Protein AF-A0A6B2UYJ3-F1 (afdb_monomer_lite)

pLDDT: mean 71.14, std 18.29, range [34.16, 93.69]

Secondary structure (DSSP, 8-state):
-HHHHHHHHHHHHHHHHHHHHHHHHHHHHHHHHHHHHHHHHHHTT-SHHHHHHHHTTT-SS-HHHHHHHHHHHHHHHHHHHHHHHHHHHHHHS-HHHHHHHHHHHHHHHHHHHHHHHHT--SS---TTS--THHHHHHHHHHHHHHHHT------------------

Structure (mmCIF, N/CA/C/O backbone):
data_AF-A0A6B2UYJ3-F1
#
_entry.id   AF-A0A6B2UYJ3-F1
#
loop_
_atom_site.group_PDB
_atom_site.id
_atom_site.type_symbol
_atom_site.label_atom_id
_atom_site.label_alt_id
_atom_site.label_comp_id
_atom_site.label_asym_id
_atom_site.label_entity_id
_atom_site.label_seq_id
_atom_site.pdbx_PDB_ins_code
_atom_site.Cartn_x
_atom_site.Cartn_y
_atom_site.Cartn_z
_atom_site.occupancy
_atom_site.B_iso_or_equiv
_atom_site.auth_seq_id
_atom_site.auth_comp_id
_atom_site.auth_asym_id
_atom_site.auth_atom_id
_atom_site.pdbx_PDB_model_num
ATOM 1 N N . MET A 1 1 ? -25.748 11.811 35.562 1.00 59.91 1 MET A N 1
ATOM 2 C CA . MET A 1 1 ? -25.458 12.264 34.181 1.00 59.91 1 MET A CA 1
ATOM 3 C C . MET A 1 1 ? -24.069 11.859 33.681 1.00 59.91 1 MET A C 1
ATOM 5 O O . MET A 1 1 ? -23.952 11.672 32.483 1.00 59.91 1 MET A O 1
ATOM 9 N N . SER A 1 2 ? -23.055 11.668 34.542 1.00 70.44 2 SER A N 1
ATOM 10 C CA . SER A 1 2 ? -21.707 11.220 34.124 1.00 70.44 2 SER A CA 1
ATOM 11 C C . SER A 1 2 ? -21.675 9.821 33.481 1.00 70.44 2 SER A C 1
ATOM 13 O O . SER A 1 2 ? -20.986 9.634 32.488 1.00 70.44 2 SER A O 1
ATOM 15 N N . ASP A 1 3 ? -22.461 8.868 33.999 1.00 79.75 3 ASP A N 1
ATOM 16 C CA . ASP A 1 3 ? -22.472 7.479 33.502 1.00 79.75 3 ASP A CA 1
ATOM 17 C C . ASP A 1 3 ? -22.998 7.347 32.069 1.00 79.75 3 ASP A C 1
ATOM 19 O O . ASP A 1 3 ? -22.427 6.625 31.260 1.00 79.75 3 ASP A O 1
ATOM 23 N N . GLN A 1 4 ? -24.061 8.081 31.724 1.00 88.38 4 GLN A N 1
ATOM 24 C CA . GLN A 1 4 ? -24.668 7.993 30.393 1.00 88.38 4 GLN A CA 1
ATOM 25 C C . GLN A 1 4 ? -23.713 8.502 29.305 1.00 88.38 4 GLN A C 1
ATOM 27 O O . GLN A 1 4 ? -23.545 7.853 28.277 1.00 88.38 4 GLN A O 1
ATOM 32 N N . ALA A 1 5 ? -23.033 9.623 29.563 1.00 86.94 5 ALA A N 1
ATOM 33 C CA . ALA A 1 5 ? -22.050 10.181 28.639 1.00 86.94 5 ALA A CA 1
ATOM 34 C C . ALA A 1 5 ? -20.836 9.253 28.462 1.00 86.94 5 ALA A C 1
ATOM 36 O O . ALA A 1 5 ? -20.314 9.120 27.357 1.00 86.94 5 ALA A O 1
ATOM 37 N N . GLN A 1 6 ? -20.406 8.577 29.533 1.00 87.12 6 GLN A N 1
ATOM 38 C CA . GLN A 1 6 ? -19.316 7.607 29.466 1.00 87.12 6 GLN A CA 1
ATOM 39 C C . GLN A 1 6 ? -19.703 6.370 28.645 1.00 87.12 6 GLN A C 1
ATOM 41 O O . GLN A 1 6 ? -18.943 5.951 27.772 1.00 87.12 6 GLN A O 1
ATOM 46 N N . VAL A 1 7 ? -20.905 5.828 28.856 1.00 89.25 7 VAL A N 1
ATOM 47 C CA . VAL A 1 7 ? -21.415 4.684 28.084 1.00 89.25 7 VAL A CA 1
ATOM 48 C C . VAL A 1 7 ? -21.544 5.029 26.598 1.00 89.25 7 VAL A C 1
ATOM 50 O O . VAL A 1 7 ? -21.126 4.243 25.747 1.00 89.25 7 VAL A O 1
ATOM 53 N N . GLU A 1 8 ? -22.080 6.204 26.263 1.00 91.81 8 GLU A N 1
ATOM 54 C CA . GLU A 1 8 ? -22.198 6.668 24.874 1.00 91.81 8 GLU A CA 1
ATOM 55 C C . GLU A 1 8 ? -20.829 6.849 24.211 1.00 91.81 8 GLU A C 1
ATOM 57 O O . GLU A 1 8 ? -20.630 6.419 23.072 1.00 91.81 8 GLU A O 1
ATOM 62 N N . HIS A 1 9 ? -19.859 7.407 24.939 1.00 89.81 9 HIS A N 1
ATOM 63 C CA . HIS A 1 9 ? -18.493 7.564 24.450 1.00 89.81 9 HIS A CA 1
ATOM 64 C C . HIS A 1 9 ? -17.816 6.214 24.166 1.00 89.81 9 HIS A C 1
ATOM 66 O O . HIS A 1 9 ? -17.203 6.032 23.112 1.00 89.81 9 HIS A O 1
ATOM 72 N N . GLU A 1 10 ? -17.967 5.233 25.058 1.00 89.50 10 GLU A N 1
ATOM 73 C CA . GLU A 1 10 ? -17.420 3.888 24.854 1.00 89.50 10 GLU A CA 1
ATOM 74 C C . GLU A 1 10 ? -18.077 3.152 23.679 1.00 89.50 10 GLU A C 1
ATOM 76 O O . GLU A 1 10 ? -17.392 2.443 22.935 1.00 89.50 10 GLU A O 1
ATOM 81 N N . GLN A 1 11 ? -19.390 3.319 23.481 1.00 91.56 11 GLN A N 1
ATOM 82 C CA . GLN A 1 11 ? -20.080 2.768 22.310 1.00 91.56 11 GLN A CA 1
ATOM 83 C C . GLN A 1 11 ? -19.583 3.406 21.013 1.00 91.56 11 GLN A C 1
ATOM 85 O O . GLN A 1 11 ? -19.323 2.698 20.039 1.00 91.56 11 GLN A O 1
ATOM 90 N N . TRP A 1 12 ? -19.395 4.725 21.010 1.00 93.00 12 TRP A N 1
ATOM 91 C CA . TRP A 1 12 ? -18.850 5.436 19.860 1.00 93.00 12 TRP A CA 1
ATOM 92 C C . TRP A 1 12 ? -17.433 4.954 19.515 1.00 93.00 12 TRP A C 1
ATOM 94 O O . TRP A 1 12 ? -17.161 4.623 18.360 1.00 93.00 12 TRP A O 1
ATOM 104 N N . LEU A 1 13 ? -16.554 4.802 20.513 1.00 91.69 13 LEU A N 1
ATOM 105 C CA . LEU A 1 13 ? -15.204 4.262 20.313 1.00 91.69 13 LEU A CA 1
ATOM 106 C C . LEU A 1 13 ? -15.216 2.830 19.763 1.00 91.69 13 LEU A C 1
ATOM 108 O O . LEU A 1 13 ? -14.383 2.492 18.920 1.00 91.69 13 LEU A O 1
ATOM 112 N N . ARG A 1 14 ? -16.153 1.981 20.206 1.00 91.44 14 ARG A N 1
ATOM 113 C CA . ARG A 1 14 ? -16.323 0.634 19.635 1.00 91.44 14 ARG A CA 1
ATOM 114 C C . ARG A 1 14 ? -16.664 0.688 18.147 1.00 91.44 14 ARG A C 1
ATOM 116 O O . ARG A 1 14 ? -16.025 -0.022 17.374 1.00 91.44 14 ARG A O 1
ATOM 123 N N . GLY A 1 15 ? -17.601 1.550 17.750 1.00 91.12 15 GLY A N 1
ATOM 124 C CA . GLY A 1 15 ? -17.944 1.754 16.339 1.00 91.12 15 GLY A CA 1
ATOM 125 C C . GLY A 1 15 ? -16.741 2.217 15.515 1.00 91.12 15 GLY A C 1
ATOM 126 O O . GLY A 1 15 ? -16.417 1.615 14.494 1.00 91.12 15 GLY A O 1
ATOM 127 N N . GLN A 1 16 ? -15.998 3.205 16.019 1.00 92.88 16 GLN A N 1
ATOM 128 C CA . GLN A 1 16 ? -14.802 3.727 15.350 1.00 92.88 16 GLN A CA 1
ATOM 129 C C . GLN A 1 16 ? -13.705 2.671 15.151 1.00 92.88 16 GLN A C 1
ATOM 131 O O . GLN A 1 16 ? -13.066 2.633 14.099 1.00 92.88 16 GLN A O 1
ATOM 136 N N . ARG A 1 17 ? -13.500 1.783 16.131 1.00 92.06 17 ARG A N 1
ATOM 137 C CA . ARG A 1 17 ? -12.559 0.657 16.005 1.00 92.06 17 ARG A CA 1
ATOM 138 C C . ARG A 1 17 ? -12.985 -0.332 14.924 1.00 92.06 17 ARG A C 1
ATOM 140 O O . ARG A 1 17 ? -12.139 -0.800 14.167 1.00 92.06 17 ARG A O 1
ATOM 147 N N . GLN A 1 18 ? -14.276 -0.651 14.858 1.00 89.12 18 GLN A N 1
ATOM 148 C CA . GLN A 1 18 ? -14.802 -1.586 13.867 1.00 89.12 18 GLN A CA 1
ATOM 149 C C . GLN A 1 18 ? -14.669 -1.029 12.446 1.00 89.12 18 GLN A C 1
ATOM 151 O O . GLN A 1 18 ? -14.200 -1.738 11.559 1.00 89.12 18 GLN A O 1
ATOM 156 N N . GLU A 1 19 ? -15.009 0.245 12.243 1.00 93.69 19 GLU A N 1
ATOM 157 C CA . GLU A 1 19 ? -14.826 0.934 10.960 1.00 93.69 19 GLU A CA 1
ATOM 158 C C . GLU A 1 19 ? -13.361 0.940 10.517 1.00 93.69 19 GLU A C 1
ATOM 160 O O . GLU A 1 19 ? -13.064 0.631 9.366 1.00 93.69 19 GLU A O 1
ATOM 165 N N . ALA A 1 20 ? -12.436 1.247 11.433 1.00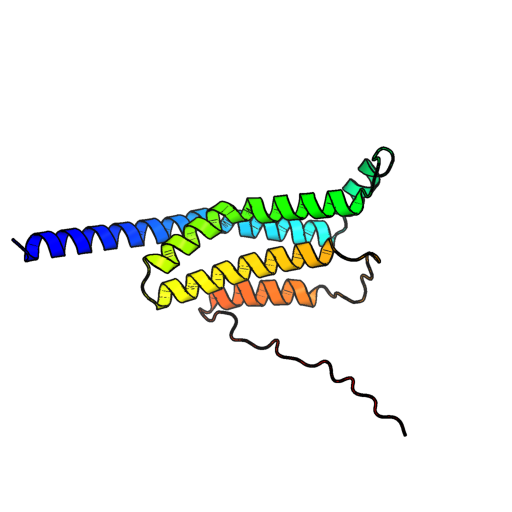 90.31 20 ALA A N 1
ATOM 166 C CA . ALA A 1 20 ? -11.007 1.258 11.130 1.00 90.31 20 ALA A CA 1
ATOM 167 C C . ALA A 1 20 ? -10.502 -0.126 10.691 1.00 90.31 20 ALA A C 1
ATOM 169 O O . ALA A 1 20 ? -9.733 -0.231 9.738 1.00 90.31 20 ALA A O 1
ATOM 170 N N . TYR A 1 21 ? -10.962 -1.193 11.350 1.00 85.25 21 TYR A N 1
ATOM 171 C CA . TYR A 1 21 ? -10.583 -2.557 10.988 1.00 85.25 21 TYR A CA 1
ATOM 172 C C . TYR A 1 21 ? -11.106 -2.963 9.604 1.00 85.25 21 TYR A C 1
ATOM 174 O O . TYR A 1 21 ? -10.350 -3.511 8.805 1.00 85.25 21 TYR A O 1
ATOM 182 N N . ILE A 1 22 ? -12.371 -2.657 9.300 1.00 89.06 22 ILE A N 1
ATOM 183 C CA . ILE A 1 22 ? -12.962 -2.932 7.981 1.00 89.06 22 ILE A CA 1
ATOM 184 C C . ILE A 1 22 ? -12.204 -2.170 6.890 1.00 89.06 22 ILE A C 1
ATOM 186 O O . ILE A 1 22 ? -11.839 -2.763 5.881 1.00 89.06 22 ILE A O 1
ATOM 190 N N . ALA A 1 23 ? -11.875 -0.897 7.129 1.00 90.69 23 ALA A N 1
ATOM 191 C CA . ALA A 1 23 ? -11.118 -0.090 6.177 1.00 90.69 23 ALA A CA 1
ATOM 192 C C . ALA A 1 23 ? -9.743 -0.694 5.846 1.00 90.69 23 ALA A C 1
ATOM 194 O O . ALA A 1 23 ? -9.327 -0.653 4.692 1.00 90.69 23 ALA A O 1
ATOM 195 N N . VAL A 1 24 ? -9.048 -1.292 6.823 1.00 87.00 24 VAL A N 1
ATOM 196 C CA . VAL A 1 24 ? -7.792 -2.015 6.555 1.00 87.00 24 VAL A CA 1
ATOM 197 C C . VAL A 1 24 ? -8.042 -3.230 5.668 1.00 87.00 24 VAL A C 1
ATOM 199 O O . VAL A 1 24 ? -7.312 -3.421 4.701 1.00 87.00 24 VAL A O 1
ATOM 202 N N . LEU A 1 25 ? -9.062 -4.040 5.965 1.00 85.75 25 LEU A N 1
ATOM 203 C CA . LEU A 1 25 ? -9.371 -5.226 5.160 1.00 85.75 25 LEU A CA 1
ATOM 204 C C . LEU A 1 25 ? -9.708 -4.867 3.706 1.00 85.75 25 LEU A C 1
ATOM 206 O O . LEU A 1 25 ? -9.239 -5.548 2.795 1.00 85.75 25 LEU A O 1
ATOM 210 N N . ASP A 1 26 ? -10.457 -3.786 3.498 1.00 88.19 26 ASP A N 1
ATOM 211 C CA . ASP A 1 26 ? -10.837 -3.312 2.166 1.00 88.19 26 ASP A CA 1
ATOM 212 C C . ASP A 1 26 ? -9.649 -2.699 1.406 1.00 88.19 26 ASP A C 1
ATOM 214 O O . ASP A 1 26 ? -9.510 -2.895 0.197 1.00 88.19 26 ASP A O 1
ATOM 218 N N . ALA A 1 27 ? -8.769 -1.972 2.102 1.00 89.94 27 ALA A N 1
ATOM 219 C CA . ALA A 1 27 ? -7.664 -1.246 1.479 1.00 89.94 27 ALA A CA 1
ATOM 220 C C . ALA A 1 27 ? -6.403 -2.093 1.245 1.00 89.94 27 ALA A C 1
ATOM 222 O O . ALA A 1 27 ? -5.534 -1.659 0.491 1.00 89.94 27 ALA A O 1
ATOM 223 N N . TRP A 1 28 ? -6.272 -3.261 1.884 1.00 85.62 28 TRP A N 1
ATOM 224 C CA . TRP A 1 28 ? -5.017 -4.026 1.933 1.00 85.62 28 TRP A CA 1
ATOM 225 C C . TRP A 1 28 ? -4.692 -4.810 0.655 1.00 85.62 28 TRP A C 1
ATOM 227 O O . TRP A 1 28 ? -3.540 -4.877 0.227 1.00 85.62 28 TRP 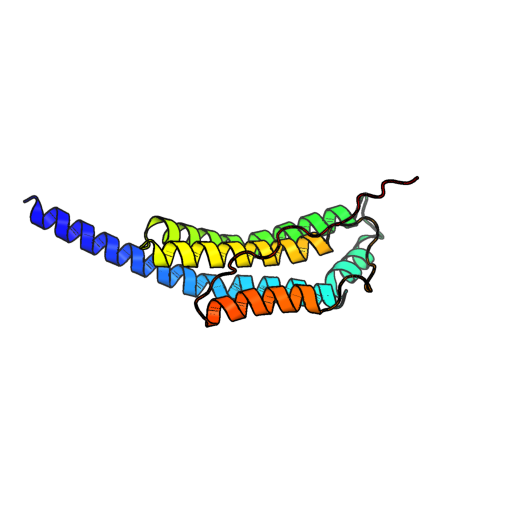A O 1
ATOM 237 N N . ASP A 1 29 ? -5.693 -5.426 0.029 1.00 85.50 29 ASP A N 1
ATOM 238 C CA . ASP A 1 29 ? -5.461 -6.400 -1.047 1.00 85.50 29 ASP A CA 1
ATOM 239 C C . ASP A 1 29 ? -4.918 -5.751 -2.335 1.00 85.50 29 ASP A C 1
ATOM 241 O O . ASP A 1 29 ? -4.031 -6.294 -2.999 1.00 85.50 29 ASP A O 1
ATOM 245 N N . ALA A 1 30 ? -5.408 -4.555 -2.669 1.00 87.56 30 ALA A N 1
ATOM 246 C CA . ALA A 1 30 ? -4.997 -3.816 -3.860 1.00 87.56 30 ALA A CA 1
ATOM 247 C C . ALA A 1 30 ? -3.495 -3.440 -3.879 1.00 87.56 30 ALA A C 1
ATOM 249 O O . ALA A 1 30 ? -2.827 -3.804 -4.854 1.00 87.56 30 ALA A O 1
ATOM 250 N N . PRO A 1 31 ? -2.918 -2.787 -2.847 1.00 86.12 31 PRO A N 1
ATOM 251 C CA . PRO A 1 31 ? -1.488 -2.479 -2.809 1.00 86.12 31 PRO A CA 1
ATOM 252 C C . PRO A 1 31 ? -0.618 -3.725 -2.848 1.00 86.12 31 PRO A C 1
ATOM 254 O O . PRO A 1 31 ? 0.346 -3.763 -3.606 1.00 86.12 31 PRO A O 1
ATOM 257 N N . VAL A 1 32 ? -0.962 -4.771 -2.090 1.00 83.44 32 VAL A N 1
ATOM 258 C CA . VAL A 1 32 ? -0.176 -6.016 -2.071 1.00 83.44 32 VAL A CA 1
ATOM 259 C C . VAL A 1 32 ? -0.110 -6.634 -3.466 1.00 83.44 32 VAL A C 1
ATOM 261 O O . VAL A 1 32 ? 0.968 -7.016 -3.923 1.00 83.44 32 VAL A O 1
ATOM 264 N N . LYS A 1 33 ? -1.245 -6.706 -4.171 1.00 85.38 33 LYS A N 1
ATOM 265 C CA . LYS A 1 33 ? -1.293 -7.198 -5.555 1.00 85.38 33 LYS A CA 1
ATOM 266 C C . LYS A 1 33 ? -0.520 -6.295 -6.512 1.00 85.38 33 LYS A C 1
ATOM 268 O O . LYS A 1 33 ? 0.214 -6.808 -7.353 1.00 85.38 33 LYS A O 1
ATOM 273 N N . GLY A 1 34 ? -0.663 -4.977 -6.378 1.00 86.19 34 GLY A N 1
ATOM 274 C CA . GLY A 1 34 ? 0.040 -3.997 -7.204 1.00 86.19 34 GLY A CA 1
ATOM 275 C C . GLY A 1 34 ? 1.558 -4.094 -7.055 1.00 86.19 34 GLY A C 1
ATOM 276 O O . GLY A 1 34 ? 2.261 -4.269 -8.046 1.00 86.19 34 GLY A O 1
ATOM 277 N N . LEU A 1 35 ? 2.059 -4.078 -5.819 1.00 82.38 35 LEU A N 1
ATOM 278 C CA . LEU A 1 35 ? 3.488 -4.183 -5.519 1.00 82.38 35 LEU A CA 1
ATOM 279 C C . LEU A 1 35 ? 4.061 -5.539 -5.930 1.00 82.38 35 LEU A C 1
ATOM 281 O O . LEU A 1 35 ? 5.143 -5.591 -6.510 1.00 82.38 35 LEU A O 1
ATOM 285 N N . ARG A 1 36 ? 3.335 -6.638 -5.681 1.00 81.50 36 ARG A N 1
ATOM 286 C CA . ARG A 1 36 ? 3.727 -7.973 -6.153 1.00 81.50 36 ARG A CA 1
ATOM 287 C C . ARG A 1 36 ? 3.897 -7.987 -7.668 1.00 81.50 36 ARG A C 1
ATOM 289 O O . ARG A 1 36 ? 4.926 -8.449 -8.149 1.00 81.50 36 ARG A O 1
ATOM 296 N N . ARG A 1 37 ? 2.915 -7.455 -8.398 1.00 83.81 37 ARG A N 1
ATOM 297 C CA . ARG A 1 37 ? 2.971 -7.365 -9.857 1.00 83.81 37 ARG A CA 1
ATOM 298 C C . ARG A 1 37 ? 4.191 -6.563 -10.305 1.00 83.81 37 ARG A C 1
ATOM 300 O O . ARG A 1 37 ? 4.945 -7.059 -11.127 1.00 83.81 37 ARG A O 1
ATOM 307 N N . MET A 1 38 ? 4.434 -5.389 -9.717 1.00 81.19 38 MET A N 1
ATOM 308 C CA . MET A 1 38 ? 5.615 -4.575 -10.036 1.00 81.19 38 MET A CA 1
ATOM 309 C C . MET A 1 38 ? 6.924 -5.341 -9.799 1.00 81.19 38 MET A C 1
ATOM 311 O O . MET A 1 38 ? 7.829 -5.288 -10.624 1.00 81.19 38 MET A O 1
ATOM 315 N N . ILE A 1 39 ? 7.031 -6.082 -8.693 1.00 76.31 39 ILE A N 1
ATOM 316 C CA . ILE A 1 39 ? 8.205 -6.909 -8.379 1.00 76.31 39 ILE A CA 1
ATOM 317 C C . ILE A 1 39 ? 8.406 -8.018 -9.422 1.00 76.31 39 ILE A C 1
ATOM 319 O O . ILE A 1 39 ? 9.537 -8.239 -9.860 1.00 76.31 39 ILE A O 1
ATOM 323 N N . GLU A 1 40 ? 7.337 -8.730 -9.781 1.00 75.88 40 GLU A N 1
ATOM 324 C CA . GLU A 1 40 ? 7.357 -9.858 -10.723 1.00 75.88 40 GLU A CA 1
ATOM 325 C C . GLU A 1 40 ? 7.653 -9.389 -12.158 1.00 75.88 40 GLU A C 1
ATOM 327 O O . GLU A 1 40 ? 8.525 -9.945 -12.825 1.00 75.88 40 GLU A O 1
ATOM 332 N N . GLU A 1 41 ? 7.005 -8.316 -12.607 1.00 75.44 41 GLU A N 1
ATOM 333 C CA . GLU A 1 41 ? 7.240 -7.682 -13.910 1.00 75.44 41 GLU A CA 1
ATOM 334 C C . GLU A 1 41 ? 8.673 -7.160 -14.038 1.00 75.44 41 GLU A C 1
ATOM 336 O O . GLU A 1 41 ? 9.332 -7.341 -15.068 1.00 75.44 41 GLU A O 1
ATOM 341 N N . GLU A 1 42 ? 9.189 -6.571 -12.962 1.00 68.94 42 GLU A N 1
ATOM 342 C CA . GLU A 1 42 ? 10.577 -6.149 -12.912 1.00 68.94 42 GLU A CA 1
ATOM 343 C C . GLU A 1 42 ? 11.516 -7.362 -12.904 1.00 68.94 42 GLU A C 1
ATOM 345 O O . GLU A 1 42 ? 12.592 -7.318 -13.490 1.00 68.94 42 GLU A O 1
ATOM 350 N N . ALA A 1 43 ? 11.146 -8.485 -12.268 1.00 65.75 43 ALA A N 1
ATOM 351 C CA . ALA A 1 43 ? 11.970 -9.709 -12.215 1.00 65.75 43 ALA A CA 1
ATOM 352 C C . ALA A 1 43 ? 12.192 -10.297 -13.607 1.00 65.75 43 ALA A C 1
ATOM 354 O O . ALA A 1 43 ? 13.265 -10.820 -13.894 1.00 65.75 43 ALA A O 1
ATOM 355 N N . ALA A 1 44 ? 11.209 -10.127 -14.483 1.00 65.88 44 ALA A N 1
ATOM 356 C CA . ALA A 1 44 ? 11.285 -10.531 -15.874 1.00 65.88 44 ALA A CA 1
ATOM 357 C C . ALA A 1 44 ? 12.007 -9.513 -16.787 1.00 65.88 44 ALA A C 1
ATOM 359 O O . ALA A 1 44 ? 12.073 -9.742 -17.994 1.00 65.88 44 ALA A O 1
ATOM 360 N N . ASN A 1 45 ? 12.520 -8.393 -16.254 1.00 63.69 45 ASN A N 1
ATOM 361 C CA . ASN A 1 45 ? 13.023 -7.226 -17.005 1.00 63.69 45 ASN A CA 1
ATOM 362 C C . ASN A 1 45 ? 12.040 -6.674 -18.040 1.00 63.69 45 ASN A C 1
ATOM 364 O O . ASN A 1 45 ? 12.440 -6.031 -19.010 1.00 63.69 45 ASN A O 1
ATOM 368 N N . GLN A 1 46 ? 10.750 -6.953 -17.874 1.00 63.44 46 GLN A N 1
ATOM 369 C CA . GLN A 1 46 ? 9.772 -6.677 -18.917 1.00 63.44 46 GLN A CA 1
ATOM 370 C C . GLN A 1 46 ? 9.358 -5.213 -18.943 1.00 63.44 46 GLN A C 1
ATOM 372 O O . GLN A 1 46 ? 9.016 -4.710 -20.009 1.00 63.44 46 GLN A O 1
ATOM 377 N N . VAL A 1 47 ? 9.384 -4.525 -17.799 1.00 66.31 47 VAL A N 1
ATOM 378 C CA . VAL A 1 47 ? 8.766 -3.200 -17.679 1.00 66.31 47 VAL A CA 1
ATOM 379 C C . VAL A 1 47 ? 9.795 -2.076 -17.680 1.00 66.31 47 VAL A C 1
ATOM 381 O O . VAL A 1 47 ? 9.731 -1.239 -18.577 1.00 66.31 47 VAL A O 1
ATOM 384 N N . LEU A 1 48 ? 10.768 -2.035 -16.760 1.00 69.44 48 LEU A N 1
ATOM 385 C CA . LEU A 1 48 ? 11.747 -0.937 -16.760 1.00 69.44 48 LEU A CA 1
ATOM 386 C C . LEU A 1 48 ? 12.713 -0.977 -17.942 1.00 69.44 48 LEU A C 1
ATOM 388 O O . LEU A 1 48 ? 13.001 0.075 -18.507 1.00 69.44 48 LEU A O 1
ATOM 392 N N . GLY A 1 49 ? 13.166 -2.165 -18.352 1.00 69.38 49 GLY A N 1
ATOM 393 C CA . GLY A 1 49 ? 14.015 -2.320 -19.536 1.00 69.38 49 GLY A CA 1
ATOM 394 C C . GLY A 1 49 ? 13.315 -1.839 -20.809 1.00 69.38 49 GLY A C 1
ATOM 395 O O . GLY A 1 49 ? 13.869 -1.035 -21.552 1.00 69.38 49 GLY A O 1
ATOM 396 N N . THR A 1 50 ? 12.062 -2.250 -21.015 1.00 74.06 50 THR A N 1
ATOM 397 C CA . THR A 1 50 ? 11.247 -1.806 -22.157 1.00 74.06 50 THR A CA 1
ATOM 398 C C . THR A 1 50 ? 10.982 -0.301 -22.113 1.00 74.06 50 THR A C 1
ATOM 400 O O . THR A 1 50 ? 11.269 0.385 -23.090 1.00 74.06 50 THR A O 1
ATOM 403 N N . ARG A 1 51 ? 10.527 0.239 -20.969 1.00 77.00 51 ARG A N 1
ATOM 404 C CA . ARG A 1 51 ? 10.284 1.686 -20.801 1.00 77.00 51 ARG A CA 1
ATOM 405 C C . ARG A 1 51 ? 11.554 2.509 -21.041 1.00 77.00 51 ARG A C 1
ATOM 407 O O . ARG A 1 51 ? 11.492 3.579 -21.637 1.00 77.00 51 ARG A O 1
ATOM 414 N N . TYR A 1 52 ? 12.716 2.016 -20.609 1.00 77.25 52 TYR A N 1
ATOM 415 C CA . TYR A 1 52 ? 14.000 2.661 -20.882 1.00 77.25 52 TYR A CA 1
ATOM 416 C C . TYR A 1 52 ? 14.325 2.682 -22.376 1.00 77.25 52 TYR A C 1
ATOM 418 O O . TYR A 1 52 ? 14.655 3.738 -22.910 1.00 77.25 52 TYR A O 1
ATOM 426 N N . GLU A 1 53 ? 14.219 1.543 -23.062 1.00 77.50 53 GLU A N 1
ATOM 427 C CA . GLU A 1 53 ? 14.500 1.453 -24.499 1.00 77.50 53 GLU A CA 1
ATOM 428 C C . GLU A 1 53 ? 13.557 2.335 -25.333 1.00 77.50 53 GLU A C 1
ATOM 430 O O . GLU A 1 53 ? 13.997 2.959 -26.301 1.00 77.50 53 GLU A O 1
ATOM 435 N N . GLU A 1 54 ? 12.290 2.444 -24.928 1.00 82.38 54 GLU A N 1
ATOM 436 C CA . GLU A 1 54 ? 11.295 3.324 -25.553 1.00 82.38 54 GLU A CA 1
ATOM 437 C C . GLU A 1 54 ? 11.633 4.812 -25.376 1.00 82.38 54 GLU A C 1
ATOM 439 O O . GLU A 1 54 ? 11.483 5.601 -26.310 1.00 82.38 54 GLU A O 1
ATOM 444 N N . GLU A 1 55 ? 12.113 5.211 -24.197 1.00 82.12 55 GLU A N 1
ATOM 445 C CA . GLU A 1 55 ? 12.299 6.623 -23.855 1.00 82.12 55 GLU A CA 1
ATOM 446 C C . GLU A 1 55 ? 13.719 7.152 -24.126 1.00 82.12 55 GLU A C 1
ATOM 448 O O . GLU A 1 55 ? 13.896 8.350 -24.376 1.00 82.12 55 GLU A O 1
ATOM 453 N N . ARG A 1 56 ? 14.750 6.292 -24.140 1.00 80.44 56 ARG A N 1
ATOM 454 C CA . ARG A 1 56 ? 16.162 6.723 -24.229 1.00 80.44 56 ARG A CA 1
ATOM 455 C C . ARG A 1 56 ? 16.515 7.482 -25.507 1.00 80.44 56 ARG A C 1
ATOM 457 O O . ARG A 1 56 ? 17.474 8.246 -25.519 1.00 80.44 56 ARG A O 1
ATOM 464 N N . HIS A 1 57 ? 15.774 7.265 -26.592 1.00 78.06 57 HIS A N 1
ATOM 465 C CA . HIS A 1 57 ? 16.090 7.833 -27.905 1.00 78.06 57 HIS A CA 1
ATOM 466 C C . HIS A 1 57 ? 15.568 9.265 -28.114 1.00 78.06 57 HIS A C 1
ATOM 468 O O . HIS A 1 57 ? 15.861 9.860 -29.150 1.00 78.06 57 HIS A O 1
ATOM 474 N N . GLY A 1 58 ? 14.835 9.835 -27.151 1.00 74.75 58 GLY A N 1
ATOM 475 C CA . GLY A 1 58 ? 14.268 11.186 -27.262 1.00 74.75 58 GLY A CA 1
ATOM 476 C C . GLY A 1 58 ? 14.280 12.005 -25.973 1.00 74.75 58 GLY A C 1
ATOM 477 O O . GLY A 1 58 ? 13.709 13.093 -25.950 1.00 74.75 58 GLY A O 1
ATOM 478 N N . HIS A 1 59 ? 14.893 11.504 -24.902 1.00 73.12 59 HIS A N 1
ATOM 479 C CA . HIS A 1 59 ? 14.893 12.190 -23.617 1.00 73.12 59 HIS A CA 1
ATOM 480 C C . HIS A 1 59 ? 16.145 13.046 -23.435 1.00 73.12 59 HIS A C 1
ATOM 482 O O . HIS A 1 59 ? 17.276 12.574 -23.561 1.00 73.12 59 HIS A O 1
ATOM 488 N N . GLU A 1 60 ? 15.939 14.312 -23.094 1.00 69.50 60 GLU A N 1
ATOM 489 C CA . GLU A 1 60 ? 17.015 15.223 -22.731 1.00 69.50 60 GLU A CA 1
ATOM 490 C C . GLU A 1 60 ? 17.298 15.063 -21.229 1.00 69.50 60 GLU A C 1
ATOM 492 O O . GLU A 1 60 ? 16.626 15.651 -20.385 1.00 69.50 60 GLU A O 1
ATOM 497 N N . GLY A 1 61 ? 18.252 14.195 -20.880 1.00 75.38 61 GLY A N 1
ATOM 498 C CA . GLY A 1 61 ? 18.666 13.963 -19.492 1.00 75.38 61 GLY A CA 1
ATOM 499 C C . GLY A 1 61 ? 18.795 12.490 -19.110 1.00 75.38 61 GLY A C 1
ATOM 500 O O . GLY A 1 61 ? 18.791 11.596 -19.955 1.00 75.38 61 GLY A O 1
ATOM 501 N N . ASP A 1 62 ? 18.937 12.239 -1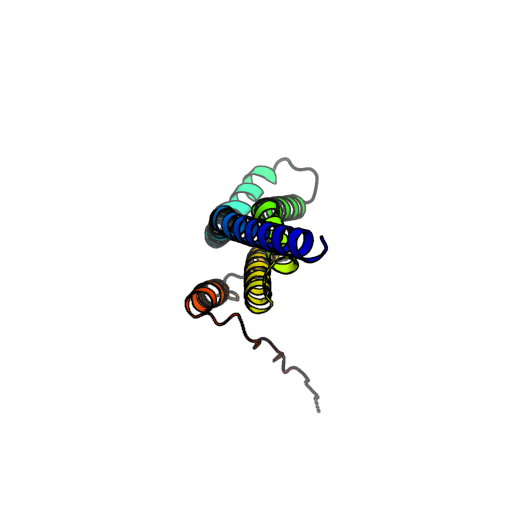7.808 1.00 79.50 62 ASP A N 1
ATOM 502 C CA . ASP A 1 62 ? 19.066 10.887 -17.264 1.00 79.50 62 ASP A CA 1
ATOM 503 C C . ASP A 1 62 ? 17.696 10.188 -17.177 1.00 79.50 62 ASP A C 1
ATOM 505 O O . ASP A 1 62 ? 17.007 10.232 -16.153 1.00 79.50 62 ASP A O 1
ATOM 509 N N . VAL A 1 63 ? 17.318 9.531 -18.281 1.00 77.88 63 VAL A N 1
ATOM 510 C CA . VAL A 1 63 ? 16.103 8.699 -18.426 1.00 77.88 63 VAL A CA 1
ATOM 511 C C . VAL A 1 63 ? 15.976 7.706 -17.276 1.00 77.88 63 VAL A C 1
ATOM 513 O O . VAL A 1 63 ? 14.878 7.443 -16.787 1.00 77.88 63 VAL A O 1
ATOM 516 N N . TRP A 1 64 ? 17.106 7.163 -16.825 1.00 73.06 64 TRP A N 1
ATOM 517 C CA . TRP A 1 64 ? 17.136 6.123 -15.814 1.00 73.06 64 TRP A CA 1
ATOM 518 C C . TRP A 1 64 ? 16.699 6.660 -14.453 1.00 73.06 64 TRP A C 1
ATOM 520 O O . TRP A 1 64 ? 15.782 6.118 -13.833 1.00 73.06 64 TRP A O 1
ATOM 530 N N . SER A 1 65 ? 17.268 7.789 -14.026 1.00 75.56 65 SER A N 1
ATOM 531 C CA . SER A 1 65 ? 16.825 8.473 -12.806 1.00 75.56 65 SER A CA 1
ATOM 532 C C . SER A 1 65 ? 15.353 8.888 -12.886 1.00 75.56 65 SER A C 1
ATOM 534 O O . SER A 1 65 ? 14.613 8.724 -11.913 1.00 75.56 65 SER A O 1
ATOM 536 N N . ALA A 1 66 ? 14.891 9.372 -14.043 1.00 80.06 66 ALA A N 1
ATOM 537 C CA . ALA A 1 66 ? 13.493 9.758 -14.241 1.00 80.06 66 ALA A CA 1
ATOM 538 C C . ALA A 1 66 ? 12.520 8.562 -14.159 1.00 80.06 66 ALA A C 1
ATOM 540 O O . ALA A 1 66 ? 11.427 8.678 -13.593 1.00 80.06 66 ALA A O 1
ATOM 541 N N . LEU A 1 67 ? 12.900 7.398 -14.692 1.00 78.50 67 LEU A N 1
ATOM 542 C CA . LEU A 1 67 ? 12.139 6.152 -14.551 1.00 78.50 67 LEU A CA 1
ATOM 543 C C . LEU A 1 67 ? 12.122 5.659 -13.102 1.00 78.50 67 LEU A C 1
ATOM 545 O O . LEU A 1 67 ? 11.053 5.326 -12.591 1.00 78.50 67 LEU A O 1
ATOM 549 N N . GLY A 1 68 ? 13.265 5.686 -12.414 1.00 76.69 68 GLY A N 1
ATOM 550 C CA . GLY A 1 68 ? 13.355 5.298 -11.005 1.00 76.69 68 GLY A CA 1
ATOM 551 C C . GLY A 1 68 ? 12.486 6.165 -10.086 1.00 76.69 68 GLY A C 1
ATOM 552 O O . GLY A 1 68 ? 11.840 5.648 -9.173 1.00 76.69 68 GLY A O 1
ATOM 553 N N . VAL A 1 69 ? 12.403 7.475 -10.346 1.00 81.44 69 VAL A N 1
ATOM 554 C CA . VAL A 1 69 ? 11.497 8.385 -9.620 1.00 81.44 69 VAL A CA 1
ATOM 555 C C . VAL A 1 69 ? 10.030 8.040 -9.882 1.00 81.44 69 VAL A C 1
ATOM 557 O O . VAL A 1 69 ? 9.248 7.986 -8.935 1.00 81.44 69 VAL A O 1
ATOM 560 N N . ARG A 1 70 ? 9.648 7.758 -11.134 1.00 84.19 70 ARG A N 1
ATOM 561 C CA . ARG A 1 70 ? 8.262 7.391 -11.475 1.00 84.19 70 ARG A CA 1
ATOM 562 C C . ARG A 1 70 ? 7.835 6.064 -10.864 1.00 84.19 70 ARG A C 1
ATOM 564 O O . ARG A 1 70 ? 6.768 6.005 -10.271 1.00 84.19 70 ARG A O 1
ATOM 571 N N . VAL A 1 71 ? 8.668 5.028 -10.951 1.00 80.75 71 VAL A N 1
ATOM 572 C CA . VAL A 1 71 ? 8.363 3.725 -10.335 1.00 80.75 71 VAL A CA 1
ATOM 573 C C . VAL A 1 71 ? 8.248 3.844 -8.819 1.00 80.75 71 VAL A C 1
ATOM 575 O O . VAL A 1 71 ? 7.399 3.197 -8.211 1.00 80.75 71 VAL A O 1
ATOM 578 N N . ARG A 1 72 ? 9.055 4.710 -8.197 1.00 80.44 72 ARG A N 1
ATOM 579 C CA . ARG A 1 72 ? 8.911 5.011 -6.772 1.00 80.44 72 ARG A CA 1
ATOM 580 C C . ARG A 1 72 ? 7.576 5.682 -6.464 1.00 80.44 72 ARG A C 1
ATOM 582 O O . ARG A 1 72 ? 6.917 5.249 -5.530 1.00 80.44 72 ARG A O 1
ATOM 589 N N . ALA A 1 73 ? 7.195 6.697 -7.235 1.00 86.75 73 ALA A N 1
ATOM 590 C CA . ALA A 1 73 ? 5.913 7.371 -7.061 1.00 86.75 73 ALA A CA 1
ATOM 591 C C . ALA A 1 73 ? 4.739 6.397 -7.247 1.00 86.75 73 ALA A C 1
ATOM 593 O O . ALA A 1 73 ? 3.857 6.360 -6.404 1.00 86.75 73 ALA A O 1
ATOM 594 N N . GLU A 1 74 ? 4.784 5.532 -8.266 1.00 88.38 74 GLU A N 1
ATOM 595 C CA . GLU A 1 74 ? 3.770 4.494 -8.502 1.00 88.38 74 GLU A CA 1
ATOM 596 C C . GLU A 1 74 ? 3.656 3.524 -7.313 1.00 88.38 74 GLU A C 1
ATOM 598 O O . GLU A 1 74 ? 2.554 3.221 -6.856 1.00 88.38 74 GLU A O 1
ATOM 603 N N . ALA A 1 75 ? 4.789 3.070 -6.766 1.00 85.12 75 ALA A N 1
ATOM 604 C CA . ALA A 1 75 ? 4.798 2.220 -5.579 1.00 85.12 75 ALA A CA 1
ATOM 605 C C . ALA A 1 75 ? 4.253 2.950 -4.341 1.00 85.12 75 ALA A C 1
ATOM 607 O O . ALA A 1 75 ? 3.508 2.358 -3.564 1.00 85.12 75 ALA A O 1
ATOM 608 N N . ASP A 1 76 ? 4.601 4.221 -4.141 1.00 86.88 76 ASP A N 1
ATOM 609 C CA . ASP A 1 76 ? 4.115 5.006 -3.005 1.00 86.88 76 ASP A CA 1
ATOM 610 C C . ASP A 1 76 ? 2.596 5.267 -3.129 1.00 86.88 76 ASP A C 1
ATOM 612 O O . ASP A 1 76 ? 1.863 5.042 -2.163 1.00 86.88 76 ASP A O 1
ATOM 616 N N . ASP A 1 77 ? 2.109 5.618 -4.325 1.00 90.81 77 ASP A N 1
ATOM 617 C CA . ASP A 1 77 ? 0.693 5.871 -4.633 1.00 90.81 77 ASP A CA 1
ATOM 618 C C . ASP A 1 77 ? -0.193 4.652 -4.349 1.00 90.81 77 ASP A C 1
ATOM 620 O O . ASP A 1 77 ? -1.288 4.793 -3.798 1.00 90.81 77 ASP A O 1
ATOM 624 N N . LEU A 1 78 ? 0.291 3.441 -4.651 1.00 89.50 78 LEU A N 1
ATOM 625 C CA . LEU A 1 78 ? -0.428 2.199 -4.350 1.00 89.50 78 LEU A CA 1
ATOM 626 C C . LEU A 1 78 ? -0.721 2.033 -2.852 1.00 89.50 78 LEU A C 1
ATOM 628 O O . LEU A 1 78 ? -1.727 1.422 -2.493 1.00 89.50 78 LEU A O 1
ATOM 632 N N . ASN A 1 79 ? 0.137 2.562 -1.977 1.00 88.75 79 ASN A N 1
ATOM 633 C CA . ASN A 1 79 ? 0.068 2.308 -0.539 1.00 88.75 79 ASN A CA 1
ATOM 634 C C . ASN A 1 79 ? -0.643 3.391 0.271 1.00 88.75 79 ASN A C 1
ATOM 636 O O . ASN A 1 79 ? -0.962 3.139 1.434 1.00 88.75 79 ASN A O 1
ATOM 640 N N . VAL A 1 80 ? -0.901 4.569 -0.306 1.00 90.69 80 VAL A N 1
ATOM 641 C CA . VAL A 1 80 ? -1.422 5.739 0.427 1.00 90.69 80 VAL A CA 1
ATOM 642 C C . VAL A 1 80 ? -2.652 5.392 1.270 1.00 90.69 80 VAL A C 1
ATOM 644 O O . VAL A 1 80 ? -2.696 5.701 2.460 1.00 90.69 80 VAL A O 1
ATOM 647 N N . GLU A 1 81 ? -3.642 4.722 0.681 1.00 91.62 81 GLU A N 1
ATOM 648 C CA . GLU A 1 81 ? -4.893 4.404 1.381 1.00 91.62 81 GLU A CA 1
ATOM 649 C C . GLU A 1 81 ? -4.725 3.283 2.415 1.00 91.62 81 GLU A C 1
ATOM 651 O O . GLU A 1 81 ? -5.320 3.339 3.492 1.00 91.62 81 GLU A O 1
ATOM 656 N N . SER A 1 82 ? -3.848 2.312 2.146 1.00 89.25 82 SER A N 1
ATOM 657 C CA . SER A 1 82 ? -3.501 1.275 3.122 1.00 89.25 82 SER A CA 1
ATOM 658 C C . SER A 1 82 ? -2.799 1.854 4.350 1.00 89.25 82 SER A C 1
ATOM 660 O O . SER A 1 82 ? -3.152 1.498 5.472 1.00 89.25 82 SER A O 1
ATOM 662 N N . PHE A 1 83 ? -1.855 2.783 4.172 1.00 90.44 83 PHE A N 1
ATOM 663 C CA . PHE A 1 83 ? -1.172 3.422 5.300 1.00 90.44 83 PHE A CA 1
ATOM 664 C C . PHE A 1 83 ? -2.127 4.251 6.158 1.00 90.44 83 PHE A C 1
ATOM 666 O O . PHE A 1 83 ? -2.113 4.108 7.379 1.00 90.44 83 PHE A O 1
ATOM 673 N N . LYS A 1 84 ? -3.027 5.030 5.545 1.00 92.31 84 LYS A N 1
ATOM 674 C CA . LYS A 1 84 ? -4.065 5.772 6.285 1.00 92.31 84 LYS A CA 1
ATOM 675 C C . LYS A 1 84 ? -4.965 4.843 7.105 1.00 92.31 84 LYS A C 1
ATOM 677 O O . LYS A 1 84 ? -5.293 5.141 8.254 1.00 92.31 84 LYS A O 1
ATOM 682 N N . ALA A 1 85 ? -5.376 3.716 6.524 1.00 90.44 85 ALA A N 1
ATOM 683 C CA . ALA A 1 85 ? -6.208 2.740 7.218 1.00 90.44 85 ALA A CA 1
ATOM 684 C C . ALA A 1 85 ? -5.458 2.093 8.399 1.00 90.44 85 ALA A C 1
ATOM 686 O O . ALA A 1 85 ? -6.009 1.979 9.498 1.00 90.44 85 ALA A O 1
ATOM 687 N N . LEU A 1 86 ? -4.189 1.723 8.198 1.00 89.88 86 LEU A N 1
ATOM 688 C CA . LEU A 1 86 ? -3.334 1.139 9.232 1.00 89.88 86 LEU A CA 1
ATOM 689 C C . LEU A 1 86 ? -3.060 2.118 10.377 1.00 89.88 86 LEU A C 1
ATOM 691 O O . LEU A 1 86 ? -3.179 1.726 11.537 1.00 89.88 86 LEU A O 1
ATOM 695 N N . GLU A 1 87 ? -2.772 3.385 10.080 1.00 92.50 87 GLU A N 1
ATOM 696 C CA . GLU A 1 87 ? -2.568 4.438 11.083 1.00 92.50 87 GLU A CA 1
ATOM 697 C C . GLU A 1 87 ? -3.801 4.585 11.987 1.00 92.50 87 GLU A C 1
ATOM 699 O O . GLU A 1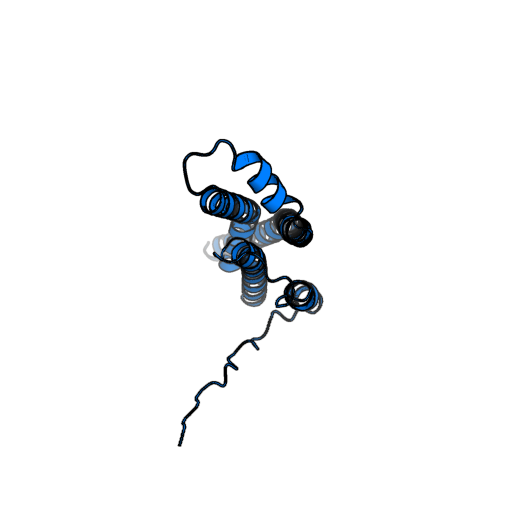 87 ? -3.698 4.597 13.217 1.00 92.50 87 GLU A O 1
ATOM 704 N N . ARG A 1 88 ? -5.003 4.592 11.398 1.00 93.31 88 ARG A N 1
ATOM 705 C CA . ARG A 1 88 ? -6.255 4.683 12.162 1.00 93.31 88 ARG A CA 1
ATOM 706 C C . ARG A 1 88 ? -6.440 3.494 13.111 1.00 93.31 88 ARG A C 1
ATOM 708 O O . ARG A 1 88 ? -6.917 3.672 14.235 1.00 93.31 88 ARG A O 1
ATOM 715 N N . VAL A 1 89 ? -6.037 2.292 12.698 1.00 90.06 89 VAL A N 1
ATOM 716 C CA . VAL A 1 89 ? -6.043 1.098 13.557 1.00 90.06 89 VAL A CA 1
ATOM 717 C C . VAL A 1 89 ? -4.977 1.176 14.653 1.00 90.06 89 VAL A C 1
ATOM 719 O O . VAL A 1 89 ? -5.255 0.766 15.780 1.00 90.06 89 VAL A O 1
ATOM 722 N N . GLN A 1 90 ? -3.797 1.733 14.377 1.00 89.44 90 GLN A N 1
ATOM 723 C CA . GLN A 1 90 ? -2.747 1.920 15.387 1.00 89.44 90 GLN A CA 1
ATOM 724 C C . GLN A 1 90 ? -3.178 2.875 16.506 1.00 89.44 90 GLN A C 1
ATOM 726 O O . GLN A 1 90 ? -2.854 2.626 17.668 1.00 89.44 90 GLN A O 1
ATOM 731 N N . VAL A 1 91 ? -3.931 3.927 16.164 1.00 91.69 91 VAL A N 1
ATOM 732 C CA . VAL A 1 91 ? -4.440 4.931 17.114 1.00 91.69 91 VAL A CA 1
ATOM 733 C C . VAL A 1 91 ? -5.615 4.403 17.940 1.00 91.69 91 VAL A C 1
ATOM 735 O O . VAL A 1 91 ? -5.691 4.650 19.142 1.00 91.69 91 VAL A O 1
ATOM 738 N N . LEU A 1 92 ? -6.563 3.709 17.304 1.00 90.12 92 LEU A N 1
ATOM 739 C CA . LEU A 1 92 ? -7.827 3.330 17.947 1.00 90.12 92 LEU A CA 1
ATOM 740 C C . LEU A 1 92 ? -7.815 1.921 18.541 1.00 90.12 92 LEU A C 1
ATOM 742 O O . LEU A 1 92 ? -8.610 1.627 19.441 1.00 90.12 92 LEU A O 1
ATOM 746 N N . GLY A 1 93 ? -6.981 1.034 18.004 1.00 84.81 93 GLY A N 1
ATOM 747 C CA . GLY A 1 93 ? -6.970 -0.383 18.328 1.00 84.81 93 GLY A CA 1
ATOM 748 C C . GLY A 1 93 ? -6.399 -0.682 19.717 1.00 84.81 93 GLY A C 1
ATOM 749 O O . GLY A 1 93 ? -5.601 0.085 20.254 1.00 84.81 93 GLY A O 1
ATOM 750 N N . PRO A 1 94 ? -6.780 -1.820 20.322 1.00 85.25 94 PRO A N 1
ATOM 751 C CA . PRO A 1 94 ? -6.041 -2.347 21.464 1.00 85.25 94 PRO A CA 1
ATOM 752 C C . PRO A 1 94 ? -4.591 -2.662 21.060 1.00 85.25 94 PRO A C 1
ATOM 754 O O . PRO A 1 94 ? -4.302 -2.906 19.888 1.00 85.25 94 PRO A O 1
ATOM 757 N N . GLU A 1 95 ? -3.685 -2.714 22.038 1.00 82.38 95 GLU A N 1
ATOM 758 C CA . GLU A 1 95 ? -2.239 -2.874 21.810 1.00 82.38 95 GLU A CA 1
ATOM 759 C C . GLU A 1 95 ? -1.890 -4.053 20.883 1.00 82.38 95 GLU A C 1
ATOM 761 O O . GLU A 1 95 ? -1.030 -3.929 20.012 1.00 82.38 95 GLU A O 1
ATOM 766 N N . SER A 1 96 ? -2.583 -5.187 21.025 1.00 75.88 96 SER A N 1
ATOM 767 C CA . SER A 1 96 ? -2.383 -6.361 20.169 1.00 75.88 96 SER A CA 1
ATOM 768 C C . SER A 1 96 ? -2.673 -6.074 18.693 1.00 75.88 96 SER A C 1
ATOM 770 O O . SER A 1 96 ? -1.895 -6.468 17.830 1.00 75.88 96 SER A O 1
ATOM 772 N N . VAL A 1 97 ? -3.753 -5.347 18.404 1.00 80.38 97 VAL A N 1
ATOM 773 C CA . VAL A 1 97 ? -4.164 -4.983 17.042 1.00 80.38 97 VAL A CA 1
ATOM 774 C C . VAL A 1 97 ? -3.245 -3.901 16.468 1.00 80.38 97 VAL A C 1
ATOM 776 O O . VAL A 1 97 ? -2.877 -3.974 15.297 1.00 80.38 97 VAL A O 1
ATOM 779 N N . SER A 1 98 ? -2.805 -2.947 17.293 1.00 77.69 98 SER A N 1
ATOM 780 C CA . SER A 1 98 ? -1.830 -1.925 16.891 1.00 77.69 98 SER A CA 1
ATOM 781 C C . SER A 1 98 ? -0.492 -2.552 16.461 1.00 77.69 98 SER A C 1
ATOM 783 O O . SER A 1 98 ? 0.022 -2.247 15.386 1.00 77.69 98 SER A O 1
ATOM 785 N N . LYS A 1 99 ? 0.022 -3.539 17.212 1.00 77.75 99 LYS A N 1
ATOM 786 C CA . LYS A 1 99 ? 1.233 -4.300 16.833 1.00 77.75 99 LYS A CA 1
ATOM 787 C C . LYS A 1 99 ? 1.085 -5.036 15.498 1.00 77.75 99 LYS A C 1
ATOM 789 O O . LYS A 1 99 ? 2.031 -5.084 14.706 1.00 77.75 99 LYS A O 1
ATOM 794 N N . THR A 1 100 ? -0.090 -5.603 15.230 1.00 78.56 100 THR A N 1
ATOM 795 C CA . THR A 1 100 ? -0.380 -6.224 13.931 1.00 78.56 100 THR A CA 1
ATOM 796 C C . THR A 1 100 ? -0.394 -5.186 12.811 1.00 78.56 100 THR A C 1
ATOM 798 O O . THR A 1 100 ? 0.211 -5.428 11.769 1.00 78.56 100 THR A O 1
ATOM 801 N N . ALA A 1 101 ? -1.006 -4.019 13.027 1.00 80.56 101 ALA A N 1
ATOM 802 C CA . ALA A 1 101 ? -1.023 -2.940 12.041 1.00 80.56 101 ALA A CA 1
ATOM 803 C C . ALA A 1 101 ? 0.391 -2.425 11.708 1.00 80.56 101 ALA A C 1
ATOM 805 O O . ALA A 1 101 ? 0.712 -2.258 10.536 1.00 80.56 101 ALA A O 1
ATOM 806 N N . ILE A 1 102 ? 1.271 -2.294 12.706 1.00 79.19 102 ILE A N 1
ATOM 807 C CA . ILE A 1 102 ? 2.693 -1.964 12.492 1.00 79.19 102 ILE A CA 1
ATOM 808 C C . ILE A 1 102 ? 3.393 -3.042 11.649 1.00 79.19 102 ILE A C 1
ATOM 810 O O . ILE A 1 102 ? 4.205 -2.741 10.777 1.00 79.19 102 ILE A O 1
ATOM 814 N N . SER A 1 103 ? 3.082 -4.320 11.881 1.00 79.12 103 SER A N 1
ATOM 815 C CA . SER A 1 103 ? 3.670 -5.420 11.101 1.00 79.12 103 SER A CA 1
ATOM 816 C C . SER A 1 103 ? 3.228 -5.386 9.632 1.00 79.12 103 SER A C 1
ATOM 818 O O . SER A 1 103 ? 4.039 -5.639 8.743 1.00 79.12 103 SER A O 1
ATOM 820 N N . LEU A 1 104 ? 1.963 -5.040 9.378 1.00 79.81 104 LEU A N 1
ATOM 821 C CA . LEU A 1 104 ? 1.415 -4.836 8.034 1.00 79.81 104 LEU A CA 1
ATOM 822 C C . LEU A 1 104 ? 2.061 -3.628 7.339 1.00 79.81 104 LEU A C 1
ATOM 824 O O . LEU A 1 104 ? 2.475 -3.724 6.188 1.00 79.81 104 LEU A O 1
ATOM 828 N N . GLU A 1 105 ? 2.227 -2.515 8.048 1.00 84.50 105 GLU A N 1
ATOM 829 C CA . GLU A 1 105 ? 2.916 -1.330 7.529 1.00 84.50 105 GLU A CA 1
ATOM 830 C C . GLU A 1 105 ? 4.366 -1.647 7.130 1.00 84.50 105 GLU A C 1
ATOM 832 O O . GLU A 1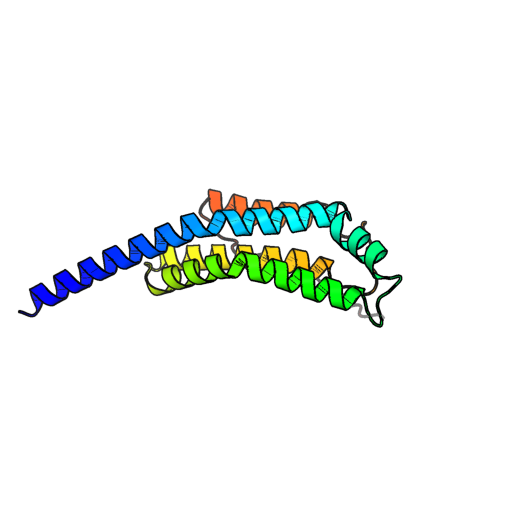 105 ? 4.802 -1.339 6.019 1.00 84.50 105 GLU A O 1
ATOM 837 N N . ASN A 1 106 ? 5.102 -2.342 8.001 1.00 82.00 106 ASN A N 1
ATOM 838 C CA . ASN A 1 106 ? 6.468 -2.782 7.722 1.00 82.00 106 ASN A CA 1
ATOM 839 C C . ASN A 1 106 ? 6.544 -3.690 6.490 1.00 82.00 106 ASN A C 1
ATOM 841 O O . ASN A 1 106 ? 7.489 -3.587 5.710 1.00 82.00 106 ASN A O 1
ATOM 845 N N . ALA A 1 107 ? 5.552 -4.557 6.281 1.00 79.50 107 ALA A N 1
ATOM 846 C CA . ALA A 1 107 ? 5.480 -5.396 5.091 1.00 79.50 107 ALA A CA 1
ATOM 847 C C . ALA A 1 107 ? 5.346 -4.573 3.797 1.00 79.50 107 ALA A C 1
ATOM 849 O O . ALA A 1 107 ? 6.067 -4.844 2.833 1.00 79.50 107 ALA A O 1
ATOM 850 N N . LEU A 1 108 ? 4.484 -3.549 3.776 1.00 80.06 108 LEU A N 1
ATOM 851 C CA . LEU A 1 108 ? 4.364 -2.638 2.628 1.00 80.06 108 LEU A CA 1
ATOM 852 C C . LEU A 1 108 ? 5.677 -1.888 2.379 1.00 80.06 108 LEU A C 1
ATOM 854 O O . LEU A 1 108 ? 6.168 -1.854 1.250 1.00 80.06 108 LEU A O 1
ATOM 858 N N . HIS A 1 109 ? 6.305 -1.371 3.440 1.00 80.75 109 HIS A N 1
ATOM 859 C CA . HIS A 1 109 ? 7.607 -0.712 3.342 1.00 80.75 109 HIS A CA 1
ATOM 860 C C . HIS A 1 109 ? 8.699 -1.627 2.779 1.00 80.75 109 HIS A C 1
ATOM 862 O O . HIS A 1 109 ? 9.486 -1.188 1.938 1.00 80.75 109 HIS A O 1
ATOM 868 N N . LEU A 1 110 ? 8.744 -2.896 3.194 1.00 76.25 110 LEU A N 1
ATOM 869 C CA . LEU A 1 110 ? 9.699 -3.874 2.669 1.00 76.25 110 LEU A CA 1
ATOM 870 C C . LEU A 1 110 ? 9.473 -4.148 1.178 1.00 76.25 110 LEU A C 1
ATOM 872 O O . LEU A 1 110 ? 10.443 -4.198 0.422 1.00 76.25 110 LEU A O 1
ATOM 876 N N . MET A 1 111 ? 8.220 -4.272 0.735 1.00 76.12 111 MET A N 1
ATOM 877 C CA . MET A 1 111 ? 7.899 -4.463 -0.685 1.00 76.12 111 MET A CA 1
ATOM 878 C C . MET A 1 111 ? 8.291 -3.243 -1.529 1.00 76.12 111 MET A C 1
ATOM 880 O O . MET A 1 111 ? 8.941 -3.398 -2.563 1.00 76.12 111 MET A O 1
ATOM 884 N N . CYS A 1 112 ? 8.008 -2.025 -1.059 1.00 77.31 112 CYS A N 1
ATOM 885 C CA . CYS A 1 112 ? 8.491 -0.802 -1.708 1.00 77.31 112 CYS A CA 1
ATOM 886 C C . CYS A 1 112 ? 10.021 -0.726 -1.726 1.00 77.31 112 CYS A C 1
ATOM 888 O O . CYS A 1 112 ? 10.618 -0.336 -2.729 1.00 77.31 112 CYS A O 1
ATOM 890 N N . GLY A 1 113 ? 10.674 -1.119 -0.631 1.00 73.94 113 GLY A N 1
ATOM 891 C CA . GLY A 1 113 ? 12.129 -1.199 -0.529 1.00 73.94 113 GLY A CA 1
ATOM 892 C C . GLY A 1 113 ? 12.734 -2.162 -1.551 1.00 73.94 113 GLY A C 1
ATOM 893 O O . GLY A 1 113 ? 13.732 -1.821 -2.185 1.00 73.94 113 GLY A O 1
ATOM 894 N N . ALA A 1 114 ? 12.103 -3.318 -1.769 1.00 72.69 114 ALA A N 1
ATOM 895 C CA . ALA A 1 114 ? 12.528 -4.292 -2.770 1.00 72.69 114 ALA A CA 1
ATOM 896 C C . ALA A 1 114 ? 12.453 -3.718 -4.193 1.00 72.69 114 ALA A C 1
ATOM 898 O O . ALA A 1 114 ? 13.404 -3.869 -4.955 1.00 72.69 114 ALA A O 1
ATOM 899 N N . ILE A 1 115 ? 11.383 -2.995 -4.535 1.00 72.81 115 ILE A N 1
ATOM 900 C CA . ILE A 1 115 ? 11.271 -2.294 -5.825 1.00 72.81 115 ILE A CA 1
ATOM 901 C C . ILE A 1 115 ? 12.364 -1.219 -5.940 1.00 72.81 115 ILE A C 1
ATOM 903 O O . ILE A 1 115 ? 13.087 -1.165 -6.932 1.00 72.81 115 ILE A O 1
ATOM 907 N N . ARG A 1 116 ? 12.566 -0.404 -4.895 1.00 68.06 116 ARG A N 1
ATOM 908 C CA . ARG A 1 116 ? 13.568 0.680 -4.883 1.00 68.06 116 ARG A CA 1
ATOM 909 C C . ARG A 1 116 ? 15.001 0.179 -5.044 1.00 68.06 116 ARG A C 1
ATOM 911 O O . ARG A 1 116 ? 15.772 0.796 -5.778 1.00 68.06 116 ARG A O 1
ATOM 918 N N . ALA A 1 117 ? 15.351 -0.925 -4.383 1.00 65.12 117 ALA A N 1
ATOM 919 C CA . ALA A 1 117 ? 16.659 -1.563 -4.519 1.00 65.12 117 ALA A CA 1
ATOM 920 C C . ALA A 1 117 ? 16.934 -1.980 -5.972 1.00 65.12 117 ALA A C 1
ATOM 922 O O . ALA A 1 117 ? 18.076 -1.944 -6.424 1.00 65.12 117 ALA A O 1
ATOM 923 N N . ARG A 1 118 ? 15.878 -2.303 -6.723 1.00 60.69 118 ARG A N 1
ATOM 924 C CA . ARG A 1 118 ? 15.956 -2.644 -8.143 1.00 60.69 118 ARG A CA 1
ATOM 925 C C . ARG A 1 118 ? 16.001 -1.420 -9.052 1.00 60.69 118 ARG A C 1
ATOM 927 O O . ARG A 1 118 ? 16.588 -1.483 -10.109 1.00 60.69 118 ARG A O 1
ATOM 934 N N . THR A 1 119 ? 15.516 -0.261 -8.632 1.00 59.41 119 THR A N 1
ATOM 935 C CA . THR A 1 119 ? 15.603 0.958 -9.461 1.00 59.41 119 THR A CA 1
ATOM 936 C C . THR A 1 119 ? 16.895 1.775 -9.272 1.00 59.41 119 THR A C 1
ATOM 938 O O . THR A 1 119 ? 17.000 2.871 -9.812 1.00 59.41 119 THR A O 1
ATOM 941 N N . GLY A 1 120 ? 17.842 1.322 -8.434 1.00 45.00 120 GLY A N 1
ATOM 942 C CA . GLY A 1 120 ? 18.785 2.222 -7.749 1.00 45.00 120 GLY A CA 1
ATOM 943 C C . GLY A 1 120 ? 20.293 2.114 -8.024 1.00 45.00 120 GLY A C 1
ATOM 944 O O . GLY A 1 120 ? 21.015 2.952 -7.486 1.00 45.00 120 GLY A O 1
ATOM 945 N N . THR A 1 121 ? 20.821 1.152 -8.795 1.00 50.12 121 THR A N 1
ATOM 946 C CA . THR A 1 121 ? 22.289 1.046 -9.006 1.00 50.12 121 THR A CA 1
ATOM 947 C C . THR A 1 121 ? 22.732 1.434 -10.419 1.00 50.12 121 THR A C 1
ATOM 949 O O . THR A 1 121 ? 22.023 1.205 -11.393 1.00 50.12 121 THR A O 1
ATOM 952 N N . ARG A 1 122 ? 23.921 2.058 -10.512 1.00 42.44 122 ARG A N 1
ATOM 953 C CA . ARG A 1 122 ? 24.571 2.545 -11.752 1.00 42.44 122 ARG A CA 1
ATOM 954 C C . ARG A 1 122 ? 25.093 1.412 -12.647 1.00 42.44 122 ARG A C 1
ATOM 956 O O . ARG A 1 122 ? 25.301 1.611 -13.837 1.00 42.44 122 ARG A O 1
ATOM 963 N N . GLU A 1 123 ? 25.292 0.241 -12.059 1.00 47.66 123 GLU A N 1
ATOM 964 C CA . GLU A 1 123 ? 25.543 -1.029 -12.733 1.00 47.66 123 GLU A CA 1
ATOM 965 C C . GLU A 1 123 ? 24.248 -1.837 -12.597 1.00 47.66 123 GLU A C 1
ATOM 967 O O . GLU A 1 123 ? 23.880 -2.223 -11.483 1.00 47.66 123 GLU A O 1
ATOM 972 N N . TRP A 1 124 ? 23.500 -1.993 -13.692 1.00 54.28 124 TRP A N 1
ATOM 973 C CA . TRP A 1 124 ? 22.220 -2.704 -13.690 1.00 54.28 124 TRP A CA 1
ATOM 974 C C . TRP A 1 124 ? 22.112 -3.701 -14.858 1.00 54.28 124 TRP A C 1
ATOM 976 O O . TRP A 1 124 ? 22.262 -3.268 -16.002 1.00 54.28 124 TRP A O 1
ATOM 986 N N . PRO A 1 125 ? 21.796 -4.995 -14.620 1.00 51.12 125 PRO A N 1
ATOM 987 C CA . PRO A 1 125 ? 21.930 -5.737 -13.361 1.00 51.12 125 PRO A CA 1
ATOM 988 C C . PRO A 1 125 ? 22.908 -6.925 -13.450 1.00 51.12 125 PRO A C 1
ATOM 990 O O . PRO A 1 125 ? 22.992 -7.641 -14.449 1.00 51.12 125 PRO A O 1
ATOM 993 N N . ASP A 1 126 ? 23.606 -7.172 -12.338 1.00 44.00 126 ASP A N 1
ATOM 994 C CA . ASP A 1 126 ? 24.163 -8.487 -12.028 1.00 44.00 126 ASP A CA 1
ATOM 995 C C . ASP A 1 126 ? 23.026 -9.396 -11.528 1.00 44.00 126 ASP A C 1
ATOM 997 O O . ASP A 1 126 ? 22.652 -9.385 -10.353 1.00 44.00 126 ASP A O 1
ATOM 1001 N N . TYR A 1 127 ? 22.453 -10.173 -12.450 1.00 42.59 127 TYR A N 1
ATOM 1002 C CA . TYR A 1 127 ? 21.425 -11.182 -12.166 1.00 42.59 127 TYR A CA 1
ATOM 1003 C C . TYR A 1 127 ? 21.929 -12.347 -11.295 1.00 42.59 127 TYR A C 1
ATOM 1005 O O . TYR A 1 127 ? 21.113 -13.143 -10.833 1.00 42.59 127 TYR A O 1
ATOM 1013 N N . ALA A 1 128 ? 23.240 -12.494 -11.073 1.00 38.56 128 ALA A N 1
ATOM 1014 C CA . ALA A 1 128 ? 23.797 -13.628 -10.337 1.00 38.56 128 ALA A CA 1
ATOM 1015 C C . ALA A 1 128 ? 23.774 -13.423 -8.812 1.00 38.56 128 ALA A C 1
ATOM 1017 O O . ALA A 1 128 ? 23.717 -14.398 -8.063 1.00 38.56 128 ALA A O 1
ATOM 1018 N N . GLY A 1 129 ? 23.785 -12.170 -8.341 1.00 39.81 129 GLY A N 1
ATOM 1019 C CA . GLY A 1 129 ? 23.822 -11.837 -6.910 1.00 39.81 129 GLY A CA 1
ATOM 1020 C C . GLY A 1 129 ? 22.465 -11.847 -6.199 1.00 39.81 129 GLY A C 1
ATOM 1021 O O . GLY A 1 129 ? 22.413 -11.794 -4.969 1.00 39.81 129 GLY A O 1
ATOM 1022 N N . PHE A 1 130 ? 21.362 -11.917 -6.946 1.00 40.34 130 PHE A N 1
ATOM 1023 C CA . PHE A 1 130 ? 20.013 -11.904 -6.390 1.00 40.34 130 PHE A CA 1
ATOM 1024 C C . PHE A 1 130 ? 19.237 -13.109 -6.914 1.00 40.34 130 PHE A C 1
ATOM 1026 O O . PHE A 1 130 ? 18.462 -13.014 -7.865 1.00 40.34 130 PHE A O 1
ATOM 1033 N N . SER A 1 131 ? 19.471 -14.268 -6.290 1.00 42.06 131 SER A N 1
ATOM 1034 C CA . SER A 1 131 ? 18.608 -15.422 -6.508 1.00 42.06 131 SER A CA 1
ATOM 1035 C C . SER A 1 131 ? 17.169 -15.044 -6.152 1.00 42.06 131 SER A C 1
ATOM 1037 O O . SER A 1 131 ? 16.911 -14.212 -5.271 1.00 42.06 131 SER A O 1
ATOM 1039 N N . GLU A 1 132 ? 16.217 -15.688 -6.823 1.00 49.28 132 GLU A N 1
ATOM 1040 C CA . GLU A 1 132 ? 14.788 -15.628 -6.511 1.00 49.28 132 GLU A CA 1
ATOM 1041 C C . GLU A 1 132 ? 14.484 -15.785 -5.005 1.00 49.28 132 GLU A C 1
ATOM 1043 O O . GLU A 1 132 ? 13.425 -15.363 -4.540 1.00 49.28 132 GLU A O 1
ATOM 1048 N N . ASP A 1 133 ? 15.420 -16.346 -4.233 1.00 45.50 133 ASP A N 1
ATOM 1049 C CA . ASP A 1 133 ? 15.283 -16.640 -2.816 1.00 45.50 133 ASP A CA 1
ATOM 1050 C C . ASP A 1 133 ? 15.063 -15.409 -1.948 1.00 45.50 133 ASP A C 1
ATOM 1052 O O . ASP A 1 133 ? 14.310 -15.522 -0.994 1.00 45.50 133 ASP A O 1
ATOM 1056 N N . ARG A 1 134 ? 15.652 -14.232 -2.207 1.00 43.72 134 ARG A N 1
ATOM 1057 C CA . ARG A 1 134 ? 15.557 -13.134 -1.218 1.00 43.72 134 ARG A CA 1
ATOM 1058 C C . ARG A 1 134 ? 14.194 -12.433 -1.238 1.00 43.72 134 ARG A C 1
ATOM 1060 O O . ARG A 1 134 ? 13.626 -12.199 -0.176 1.00 43.72 134 ARG A O 1
ATOM 1067 N N . THR A 1 135 ? 13.625 -12.153 -2.410 1.00 49.94 135 THR A N 1
ATOM 1068 C CA . THR A 1 135 ? 12.276 -11.556 -2.500 1.00 49.94 135 THR A CA 1
ATOM 1069 C C . THR A 1 135 ? 11.182 -12.581 -2.240 1.00 49.94 135 THR A C 1
ATOM 1071 O O . THR A 1 135 ? 10.198 -12.251 -1.582 1.00 49.94 135 THR A O 1
ATOM 1074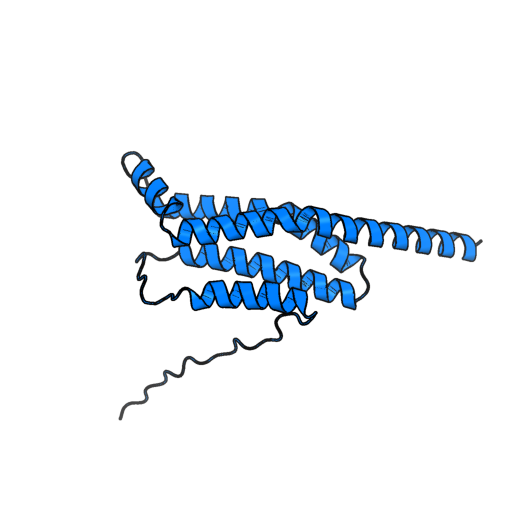 N N . ARG A 1 136 ? 11.366 -13.832 -2.686 1.00 51.38 136 ARG A N 1
ATOM 1075 C CA . ARG A 1 136 ? 10.459 -14.936 -2.347 1.00 51.38 136 ARG A CA 1
ATOM 1076 C C . ARG A 1 136 ? 10.496 -15.228 -0.848 1.00 51.38 136 ARG A C 1
ATOM 1078 O O . ARG A 1 136 ? 9.437 -15.320 -0.257 1.00 51.38 136 ARG A O 1
ATOM 1085 N N . SER A 1 137 ? 11.670 -15.236 -0.213 1.00 53.47 137 SER A N 1
ATOM 1086 C CA . SER A 1 137 ? 11.822 -15.393 1.243 1.00 53.47 137 SER A CA 1
ATOM 1087 C C . SER A 1 137 ? 11.219 -14.227 2.020 1.00 53.47 137 SER A C 1
ATOM 1089 O O . SER A 1 137 ? 10.510 -14.460 2.990 1.00 53.47 137 SER A O 1
ATOM 1091 N N . VAL A 1 138 ? 11.405 -12.974 1.586 1.00 51.81 138 VAL A N 1
ATOM 1092 C CA . VAL A 1 138 ? 10.738 -11.824 2.225 1.00 51.81 138 VAL A CA 1
ATOM 1093 C C . VAL A 1 138 ? 9.221 -11.903 2.044 1.00 51.81 138 VAL A C 1
ATOM 1095 O O . VAL A 1 138 ? 8.499 -11.691 3.012 1.00 51.81 138 VAL A O 1
ATOM 1098 N N . MET A 1 139 ? 8.719 -12.256 0.856 1.00 56.62 139 MET A N 1
ATOM 1099 C CA . MET A 1 139 ? 7.279 -12.426 0.630 1.00 56.62 139 MET A CA 1
ATOM 1100 C C . MET A 1 139 ? 6.700 -13.619 1.395 1.00 56.62 139 MET A C 1
ATOM 1102 O O . MET A 1 139 ? 5.629 -13.483 1.974 1.00 56.62 139 MET A O 1
ATOM 1106 N N . ASP A 1 140 ? 7.395 -14.749 1.462 1.00 59.31 140 ASP A N 1
ATOM 1107 C CA . ASP A 1 140 ? 6.978 -15.931 2.218 1.00 59.31 140 ASP A CA 1
ATOM 1108 C C . ASP A 1 140 ? 7.090 -15.699 3.728 1.00 59.31 140 ASP A C 1
ATOM 1110 O O . ASP A 1 140 ? 6.247 -16.179 4.476 1.00 59.31 140 ASP A O 1
ATOM 1114 N N . ALA A 1 141 ? 8.060 -14.915 4.200 1.00 56.88 141 ALA A N 1
ATOM 1115 C CA . ALA A 1 141 ? 8.165 -14.518 5.602 1.00 56.88 141 ALA A CA 1
ATOM 1116 C C . ALA A 1 141 ? 7.072 -13.512 5.986 1.00 56.88 141 ALA A C 1
ATOM 1118 O O . ALA A 1 141 ? 6.460 -13.641 7.044 1.00 56.88 141 ALA A O 1
ATOM 1119 N N . VAL A 1 142 ? 6.779 -12.540 5.120 1.00 53.62 142 VAL A N 1
ATOM 1120 C CA . VAL A 1 142 ? 5.703 -11.560 5.322 1.00 53.62 142 VAL A CA 1
ATOM 1121 C C . VAL A 1 142 ? 4.337 -12.247 5.276 1.00 53.62 142 VAL A C 1
ATOM 1123 O O . VAL A 1 142 ? 3.553 -12.125 6.214 1.00 53.62 142 VAL A O 1
ATOM 1126 N N . LEU A 1 143 ? 4.046 -13.012 4.223 1.00 55.75 143 LEU A N 1
ATOM 1127 C CA . LEU A 1 143 ? 2.750 -13.669 4.022 1.00 55.75 143 LEU A CA 1
ATOM 1128 C C . LEU A 1 143 ? 2.587 -14.915 4.901 1.00 55.75 143 LEU A C 1
ATOM 1130 O O . LEU A 1 143 ? 1.479 -15.214 5.347 1.00 55.75 143 LEU A O 1
ATOM 1134 N N . GLY A 1 144 ? 3.677 -15.623 5.188 1.00 53.56 144 GLY A N 1
ATOM 1135 C CA . GLY A 1 144 ? 3.722 -16.745 6.123 1.00 53.56 144 GLY A CA 1
ATOM 1136 C C . GLY A 1 144 ? 3.609 -16.297 7.578 1.00 53.56 144 GLY A C 1
ATOM 1137 O O . GLY A 1 144 ? 2.829 -16.889 8.320 1.00 53.56 144 GLY A O 1
ATOM 1138 N N . GLY A 1 145 ? 4.290 -15.216 7.974 1.00 52.50 145 GLY A N 1
ATOM 1139 C CA . GLY A 1 145 ? 4.174 -14.604 9.305 1.00 52.50 145 GLY A CA 1
ATOM 1140 C C . GLY A 1 145 ? 2.790 -14.005 9.572 1.00 52.50 145 GLY A C 1
ATOM 1141 O O . GLY A 1 145 ? 2.235 -14.150 10.663 1.00 52.50 145 GLY A O 1
ATOM 1142 N N . LEU A 1 146 ? 2.162 -13.428 8.541 1.00 48.16 146 LEU A N 1
ATOM 1143 C CA . LEU A 1 146 ? 0.766 -12.983 8.594 1.00 48.16 146 LEU A CA 1
ATOM 1144 C C . LEU A 1 146 ? -0.227 -14.142 8.765 1.00 48.16 146 LEU A C 1
ATOM 1146 O O . LEU A 1 146 ? -1.246 -13.974 9.431 1.00 48.16 146 LEU A O 1
ATOM 1150 N N . ARG A 1 147 ? 0.070 -15.328 8.217 1.00 46.75 147 ARG A N 1
ATOM 1151 C CA . ARG A 1 147 ? -0.751 -16.540 8.391 1.00 46.75 147 ARG A CA 1
ATOM 1152 C C . ARG A 1 147 ? -0.589 -17.204 9.757 1.00 46.75 147 ARG A C 1
ATOM 1154 O O . ARG A 1 147 ? -1.530 -17.843 10.218 1.00 46.75 147 ARG A O 1
ATOM 1161 N N . THR A 1 148 ? 0.579 -17.088 10.386 1.00 44.69 148 THR A N 1
ATOM 1162 C CA . THR A 1 148 ? 0.879 -17.725 11.681 1.00 44.69 148 THR A CA 1
ATOM 1163 C C . THR A 1 148 ? 0.666 -16.803 12.883 1.00 44.69 148 THR A C 1
ATOM 1165 O O . THR A 1 148 ? 0.720 -17.273 14.017 1.00 44.69 148 THR A O 1
ATOM 1168 N N . GLY A 1 149 ? 0.392 -15.510 12.667 1.00 39.28 149 GLY A N 1
ATOM 1169 C CA . GLY A 1 149 ? 0.226 -14.525 13.743 1.00 39.28 149 GLY A CA 1
ATOM 1170 C C . GLY A 1 149 ? 1.547 -14.094 14.391 1.00 39.28 149 GLY A C 1
ATOM 1171 O O . GLY A 1 149 ? 1.541 -13.403 15.410 1.00 39.28 149 GLY A O 1
ATOM 1172 N N . CYS A 1 150 ? 2.680 -14.472 13.800 1.00 44.59 150 CYS A N 1
ATOM 1173 C CA . CYS A 1 150 ? 4.010 -14.073 14.231 1.00 44.59 150 CYS A CA 1
ATOM 1174 C C . CYS A 1 150 ? 4.565 -13.083 13.202 1.00 44.59 150 CYS A C 1
ATOM 1176 O O . CYS A 1 150 ? 5.021 -13.481 12.134 1.00 44.59 150 CYS A O 1
ATOM 1178 N N . GLY A 1 151 ? 4.512 -11.783 13.512 1.00 43.16 151 GLY A N 1
ATOM 1179 C CA . GLY A 1 151 ? 5.241 -10.770 12.742 1.00 43.16 151 GLY A CA 1
ATOM 1180 C C . GLY A 1 151 ? 6.745 -11.086 12.687 1.00 43.16 151 GLY A C 1
ATOM 1181 O O . GLY A 1 151 ? 7.217 -11.922 13.464 1.00 43.16 151 GLY A O 1
ATOM 1182 N N . PRO A 1 152 ? 7.515 -10.444 11.791 1.00 42.22 152 PRO A N 1
ATOM 1183 C CA . PRO A 1 152 ? 8.934 -10.730 11.633 1.00 42.22 152 PRO A CA 1
ATOM 1184 C C . PRO A 1 152 ? 9.681 -10.303 12.903 1.00 42.22 152 PRO A C 1
ATOM 1186 O O . PRO A 1 152 ? 10.052 -9.146 13.083 1.00 42.22 152 PRO A O 1
ATOM 1189 N N . VAL A 1 153 ? 9.865 -11.252 13.819 1.00 43.34 153 VAL A N 1
ATOM 1190 C CA . VAL A 1 153 ? 10.764 -11.120 14.962 1.00 43.34 153 VAL A CA 1
ATOM 1191 C C . VAL A 1 153 ? 12.176 -11.120 14.395 1.00 43.34 153 VAL A C 1
ATOM 1193 O O . VAL A 1 153 ? 12.572 -12.040 13.684 1.00 43.34 153 VAL A O 1
ATOM 1196 N N . GLY A 1 154 ? 12.887 -10.027 14.662 1.00 45.09 154 GLY A N 1
ATOM 1197 C CA . GLY A 1 154 ? 14.177 -9.695 14.079 1.00 45.09 154 GLY A CA 1
ATOM 1198 C C . GLY A 1 154 ? 15.166 -10.855 13.998 1.00 45.09 154 GLY A C 1
ATOM 1199 O O . GLY A 1 154 ? 15.498 -11.489 14.994 1.00 45.09 154 GLY A O 1
ATOM 1200 N N . SER A 1 155 ? 15.702 -11.057 12.799 1.00 36.06 155 SER A N 1
ATOM 1201 C CA . SER A 1 155 ? 17.026 -11.640 12.598 1.00 36.06 155 SER A CA 1
ATOM 1202 C C . SER A 1 155 ? 17.564 -11.213 11.231 1.00 36.06 155 SER A C 1
ATOM 1204 O O . SER A 1 155 ? 17.657 -11.985 10.288 1.00 36.06 155 SER A O 1
ATOM 1206 N N . LEU A 1 156 ? 17.859 -9.920 11.106 1.00 35.19 156 LEU A N 1
ATOM 1207 C CA . LEU A 1 156 ? 18.805 -9.406 10.112 1.00 35.19 156 LEU A CA 1
ATOM 1208 C C . LEU A 1 156 ? 19.762 -8.444 10.826 1.00 35.19 156 LEU A C 1
ATOM 1210 O O . LEU A 1 156 ? 19.961 -7.305 10.418 1.00 35.19 156 LEU A O 1
ATOM 1214 N N . THR A 1 157 ? 20.315 -8.882 11.957 1.00 37.97 157 THR A N 1
ATOM 1215 C CA . THR A 1 157 ? 21.475 -8.227 12.562 1.00 37.97 157 THR A CA 1
ATOM 1216 C C . THR A 1 157 ? 22.735 -8.885 12.025 1.00 37.97 157 THR A C 1
ATOM 1218 O O . THR A 1 157 ? 23.030 -10.021 12.375 1.00 37.97 157 THR A O 1
ATOM 1221 N N . SER A 1 158 ? 23.437 -8.118 11.192 1.00 44.66 158 SER A N 1
ATOM 1222 C CA . SER A 1 158 ? 24.888 -8.084 11.009 1.00 44.66 158 SER A CA 1
ATOM 1223 C C . SER A 1 158 ? 25.638 -9.410 10.909 1.00 44.66 158 SER A C 1
ATOM 1225 O O . SER A 1 158 ? 26.044 -9.976 11.916 1.00 44.66 158 SER A O 1
ATOM 1227 N N . GLU A 1 159 ? 26.032 -9.760 9.687 1.00 35.84 159 GLU A N 1
ATOM 1228 C CA . GLU A 1 159 ? 27.292 -10.471 9.483 1.00 35.84 159 GLU A CA 1
ATOM 1229 C C . GLU A 1 159 ? 27.955 -10.001 8.181 1.00 35.84 159 GLU A C 1
ATOM 1231 O O . GLU A 1 159 ? 27.830 -10.605 7.122 1.00 35.84 159 GLU A O 1
ATOM 1236 N N . THR A 1 160 ? 28.665 -8.874 8.266 1.00 34.75 160 THR A N 1
ATOM 1237 C CA . THR A 1 160 ? 29.794 -8.603 7.369 1.00 34.75 160 THR A CA 1
ATOM 1238 C C . THR A 1 160 ? 31.049 -8.673 8.226 1.00 34.75 160 THR A C 1
ATOM 1240 O O . THR A 1 160 ? 31.555 -7.666 8.719 1.00 34.75 160 THR A O 1
ATOM 1243 N N . ALA A 1 161 ? 31.515 -9.898 8.461 1.00 38.75 161 ALA A N 1
ATOM 1244 C CA . ALA A 1 161 ? 32.865 -10.152 8.931 1.00 38.75 161 ALA A CA 1
ATOM 1245 C C . ALA A 1 161 ? 33.834 -9.766 7.805 1.00 38.75 161 ALA A C 1
ATOM 1247 O O . ALA A 1 161 ? 33.868 -10.390 6.748 1.00 38.75 161 ALA A O 1
ATOM 1248 N N . GLY A 1 162 ? 34.592 -8.696 8.018 1.00 36.84 162 GLY A N 1
ATOM 1249 C CA . GLY A 1 162 ? 35.535 -8.177 7.035 1.00 36.84 162 GLY A CA 1
ATOM 1250 C C . GLY A 1 162 ? 36.519 -7.217 7.678 1.00 36.84 162 GLY A C 1
ATOM 1251 O O . GLY A 1 162 ? 36.596 -6.060 7.284 1.00 36.84 162 GLY A O 1
ATOM 1252 N N . GLN A 1 163 ? 37.250 -7.680 8.693 1.00 35.56 163 GLN A N 1
ATOM 1253 C CA . GLN A 1 163 ? 38.404 -6.956 9.213 1.00 35.56 163 GLN A CA 1
ATOM 1254 C C . GLN A 1 163 ? 39.653 -7.807 8.988 1.00 35.56 163 GLN A C 1
ATOM 1256 O O . GLN A 1 163 ? 40.072 -8.604 9.822 1.00 35.56 163 GLN A O 1
ATOM 1261 N N . THR A 1 164 ? 40.215 -7.651 7.792 1.00 40.75 164 THR A N 1
ATOM 1262 C CA . THR A 1 164 ? 41.592 -8.019 7.477 1.00 40.75 164 THR A CA 1
ATOM 1263 C C . THR A 1 164 ? 42.530 -7.171 8.329 1.00 40.75 164 THR A C 1
ATOM 1265 O O . THR A 1 164 ? 42.637 -5.963 8.118 1.00 40.75 164 THR A O 1
ATOM 1268 N N . VAL A 1 165 ? 43.229 -7.805 9.265 1.00 40.62 165 VAL A N 1
ATOM 1269 C CA . VAL A 1 165 ? 44.515 -7.311 9.759 1.00 40.62 165 VAL A CA 1
ATOM 1270 C C . VAL A 1 165 ? 45.573 -8.212 9.135 1.00 40.62 165 VAL A C 1
ATOM 1272 O O . VAL A 1 165 ? 45.540 -9.430 9.297 1.00 40.62 165 VAL A O 1
ATOM 1275 N N . GLN A 1 166 ? 46.446 -7.603 8.344 1.00 34.16 166 GLN A N 1
ATOM 1276 C CA . GLN A 1 166 ? 47.578 -8.225 7.666 1.00 34.16 166 GLN A CA 1
ATOM 1277 C C . GLN A 1 166 ? 48.869 -7.585 8.206 1.00 34.16 166 GLN A C 1
ATOM 1279 O O . GLN A 1 166 ? 48.818 -6.443 8.667 1.00 34.16 166 GLN A O 1
ATOM 1284 N N . PRO A 1 167 ? 50.009 -8.249 7.982 1.00 48.28 167 PRO A N 1
ATOM 1285 C CA . PRO A 1 167 ? 50.731 -9.119 8.914 1.00 48.28 167 PRO A CA 1
ATOM 1286 C C . PRO A 1 167 ? 51.508 -8.391 10.024 1.00 48.28 167 PRO A C 1
ATOM 1288 O O . PRO A 1 167 ? 51.919 -7.228 9.821 1.00 48.28 167 PRO A O 1
#

Sequence (167 aa):
MSDQAQVEHEQWLRGQRQEAYIAVLDAWDAPVKGLRRMIEEEAANQVLGTRYEEERHGHEGDVWSALGVRVRAEADDLNVESFKALERVQVLGPESVSKTAISLENALHLMCGAIRARTGTREWPDYAGFSEDRTRSVMDAVLGGLRTGCGPVGSLTSETAGQTVQP

Radius of gyration: 21.39 Å; chains: 1; bounding box: 76×33×62 Å

Foldseek 3Di:
DVVVVVVVVVVVLVVLLVVLVVLLVVLQPQLVVQLVCLLVCVLVVNPLVVQCVVPVVPDDDDSLVVSLVVLLVSLVVSCPSNLVSLVSNLVSPDPLSVVVSVLSVVLSVVSSVSSNVQSDDPDPDPPPVDDPCPVVVSVCLSVVCNVVVHRPDDDPPDDPPDDDDDD